Protein AF-A0A417R157-F1 (afdb_monomer)

Sequence (142 aa):
MLQNYIFVPLDIFRKTMENKGISNKLDAWLAFLSMDSPEMIMELSSKYPEFKAMYEHVYNICQNVEKVMSMYSEELKILDQNTVRYMVDQMQEEIDSQRAQLNSQKEQLVSQKNQLEIKDKQLEQQEKELQKLRRMLAEKDK

Structure (mmCIF, N/CA/C/O backbone):
data_AF-A0A417R157-F1
#
_entry.id   AF-A0A417R157-F1
#
loop_
_atom_site.group_PDB
_atom_site.id
_atom_site.type_symbol
_atom_site.label_atom_id
_atom_site.label_alt_id
_atom_site.label_comp_id
_atom_site.label_asym_id
_atom_site.label_entity_id
_atom_site.label_seq_id
_atom_site.pdbx_PDB_ins_code
_atom_site.Cartn_x
_atom_site.Cartn_y
_atom_site.Cartn_z
_atom_site.occupancy
_atom_site.B_iso_or_equ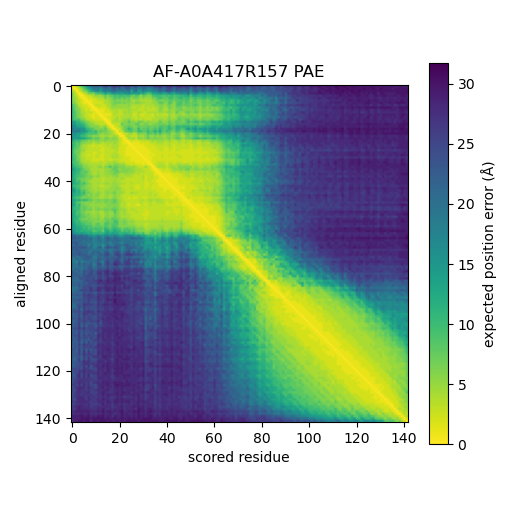iv
_atom_site.auth_seq_id
_atom_site.auth_comp_id
_atom_site.auth_asym_id
_atom_site.auth_atom_id
_atom_site.pdbx_PDB_model_num
ATOM 1 N N . MET A 1 1 ? -4.164 -10.241 -5.469 1.00 49.34 1 MET A N 1
ATOM 2 C CA . MET A 1 1 ? -5.174 -10.827 -4.557 1.00 49.34 1 MET A CA 1
ATOM 3 C C . MET A 1 1 ? -6.205 -9.749 -4.258 1.00 49.34 1 MET A C 1
ATOM 5 O O . MET A 1 1 ? -5.786 -8.677 -3.849 1.00 49.34 1 MET A O 1
ATOM 9 N N . LEU A 1 2 ? -7.505 -9.979 -4.484 1.00 53.38 2 LEU A N 1
ATOM 10 C CA . LEU A 1 2 ? -8.539 -9.062 -3.984 1.00 53.38 2 LEU A CA 1
ATOM 11 C C . LEU A 1 2 ? -8.669 -9.269 -2.469 1.00 53.38 2 LEU A C 1
ATOM 13 O O . LEU A 1 2 ? -9.036 -10.357 -2.030 1.00 53.38 2 LEU A O 1
ATOM 17 N N . GLN A 1 3 ? -8.337 -8.252 -1.674 1.00 61.97 3 GLN A N 1
ATOM 18 C CA . GLN A 1 3 ? -8.664 -8.238 -0.250 1.00 61.97 3 GLN A CA 1
ATOM 19 C C . GLN A 1 3 ? -10.168 -7.962 -0.108 1.00 61.97 3 GLN A C 1
ATOM 21 O O . GLN A 1 3 ? -10.671 -6.951 -0.593 1.00 61.97 3 GLN A O 1
ATOM 26 N N . ASN A 1 4 ? -10.896 -8.887 0.521 1.00 65.94 4 ASN A N 1
ATOM 27 C CA . ASN A 1 4 ? -12.286 -8.667 0.912 1.00 65.94 4 ASN A CA 1
ATOM 28 C C . ASN A 1 4 ? -12.293 -7.753 2.140 1.00 65.94 4 ASN A C 1
ATOM 30 O O . ASN A 1 4 ? -11.854 -8.167 3.212 1.00 65.94 4 ASN A O 1
ATOM 34 N N . TYR A 1 5 ? -12.786 -6.526 1.985 1.00 76.44 5 TYR A N 1
ATOM 35 C CA . TYR A 1 5 ? -12.94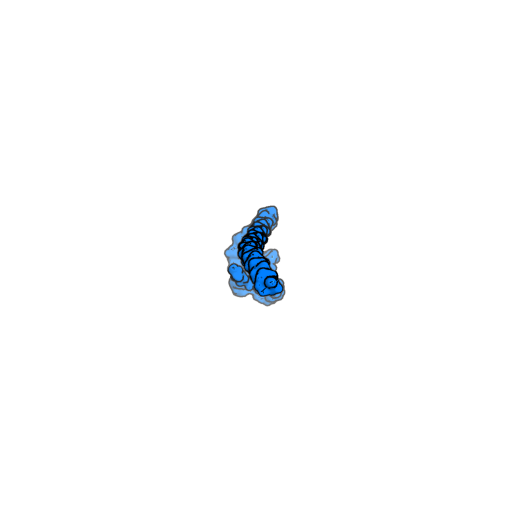1 -5.586 3.093 1.00 76.44 5 TYR A CA 1
ATOM 36 C C . TYR A 1 5 ? -14.386 -5.571 3.585 1.00 76.44 5 TYR A C 1
ATOM 38 O O . TYR A 1 5 ? -15.327 -5.642 2.794 1.00 76.44 5 TYR A O 1
ATOM 46 N N . ILE A 1 6 ? -14.554 -5.449 4.901 1.00 74.81 6 ILE A N 1
ATOM 47 C CA . ILE A 1 6 ? -15.850 -5.249 5.550 1.00 74.81 6 ILE A CA 1
ATOM 48 C C . ILE A 1 6 ? -15.789 -3.904 6.265 1.00 74.81 6 ILE A C 1
ATOM 50 O O . ILE A 1 6 ? -14.922 -3.685 7.109 1.00 74.81 6 ILE A O 1
ATOM 54 N N . PHE A 1 7 ? -16.713 -3.008 5.926 1.00 80.38 7 PHE A N 1
ATOM 55 C CA . PHE A 1 7 ? -16.860 -1.721 6.598 1.00 80.38 7 PHE A CA 1
ATOM 56 C C . PHE A 1 7 ? -17.870 -1.850 7.735 1.0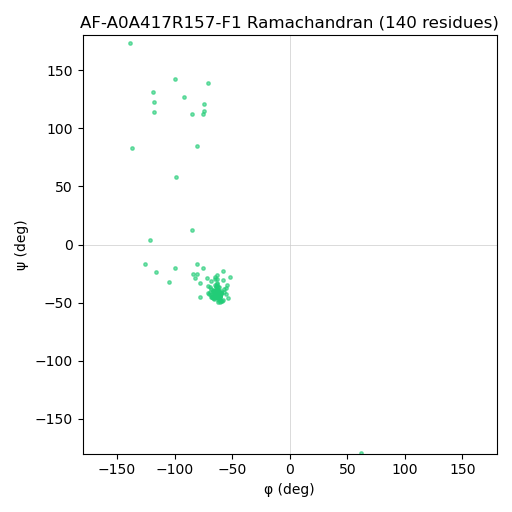0 80.38 7 PHE A C 1
ATOM 58 O O . PHE A 1 7 ? -18.994 -2.304 7.521 1.00 80.38 7 PHE A O 1
ATOM 65 N N . VAL A 1 8 ? -17.474 -1.436 8.939 1.00 82.44 8 VAL A N 1
ATOM 66 C CA . VAL A 1 8 ? -18.331 -1.465 10.129 1.00 82.44 8 VAL A CA 1
ATOM 67 C C . VAL A 1 8 ? -18.539 -0.029 10.630 1.00 82.44 8 VAL A C 1
ATOM 69 O O . VAL A 1 8 ? -17.568 0.596 11.061 1.00 82.44 8 VAL A O 1
ATOM 72 N N . PRO A 1 9 ? -19.771 0.517 10.584 1.00 83.94 9 PRO A N 1
ATOM 73 C CA . PRO A 1 9 ? -20.057 1.887 11.013 1.00 83.94 9 PRO A CA 1
ATOM 74 C C . PRO A 1 9 ? -20.190 1.969 12.541 1.00 83.94 9 PRO A C 1
ATOM 76 O O . PRO A 1 9 ? -21.280 1.869 13.114 1.00 83.94 9 PRO A O 1
ATOM 79 N N . LEU A 1 10 ? -19.051 2.114 13.219 1.00 84.62 10 LEU A N 1
ATOM 80 C CA . LEU A 1 10 ? -18.986 2.174 14.682 1.00 84.62 10 LEU A CA 1
ATOM 81 C C . LEU A 1 10 ? -19.686 3.414 15.263 1.00 84.62 10 LEU A C 1
ATOM 83 O O . LEU A 1 10 ? -20.211 3.364 16.369 1.00 84.62 10 LEU A O 1
ATOM 87 N N . ASP A 1 11 ? -19.754 4.511 14.518 1.00 83.19 11 ASP A N 1
ATOM 88 C CA . ASP A 1 11 ? -20.459 5.739 14.893 1.00 83.19 11 ASP A CA 1
ATOM 89 C C . ASP A 1 11 ? -21.972 5.524 15.078 1.00 83.19 11 ASP A C 1
ATOM 91 O O . ASP A 1 11 ? -22.564 6.013 16.044 1.00 83.19 11 ASP A O 1
ATOM 95 N N . ILE A 1 12 ? -22.593 4.749 14.183 1.00 83.38 12 ILE A N 1
ATOM 96 C CA . ILE A 1 12 ? -24.005 4.363 14.284 1.00 83.38 12 ILE A CA 1
ATOM 97 C C . ILE A 1 12 ? -24.197 3.453 15.495 1.00 83.38 12 ILE A C 1
ATOM 99 O O . ILE A 1 12 ? -25.132 3.646 16.276 1.00 83.38 12 ILE A O 1
ATOM 103 N N . PHE A 1 13 ? -23.287 2.495 15.685 1.00 85.56 13 PHE A N 1
ATOM 104 C CA . PHE A 1 13 ? -23.335 1.581 16.820 1.00 85.56 13 PHE A CA 1
ATOM 105 C C . PHE A 1 13 ? -23.316 2.332 18.159 1.00 85.56 13 PHE A C 1
ATOM 107 O O . PHE A 1 13 ? -24.200 2.092 18.986 1.00 85.56 13 PHE A O 1
ATOM 114 N N . ARG A 1 14 ? -22.406 3.303 18.344 1.00 82.81 14 ARG A N 1
ATOM 115 C CA . ARG A 1 14 ? -22.317 4.116 19.575 1.00 82.81 14 ARG A CA 1
ATOM 116 C C . ARG A 1 14 ? -23.653 4.770 19.939 1.00 82.81 14 ARG A C 1
ATOM 118 O O . ARG A 1 14 ? -24.108 4.631 21.069 1.00 82.81 14 ARG A O 1
ATOM 125 N N . LYS A 1 15 ? -24.340 5.380 18.966 1.00 81.88 15 LYS A N 1
ATOM 126 C CA . LYS A 1 15 ? -25.659 6.014 19.176 1.00 81.88 15 LYS A CA 1
ATOM 127 C C . LYS A 1 15 ? -26.746 5.018 19.589 1.00 81.88 15 LYS A C 1
ATOM 129 O O . LYS A 1 15 ? -27.675 5.359 20.314 1.00 81.88 15 LYS A O 1
ATOM 134 N N . THR A 1 16 ? -26.669 3.779 19.105 1.00 75.69 16 THR A N 1
ATOM 135 C CA . THR A 1 16 ? -27.647 2.736 19.458 1.00 75.69 16 THR A CA 1
ATOM 136 C C . THR A 1 16 ? -27.353 2.058 20.797 1.00 75.69 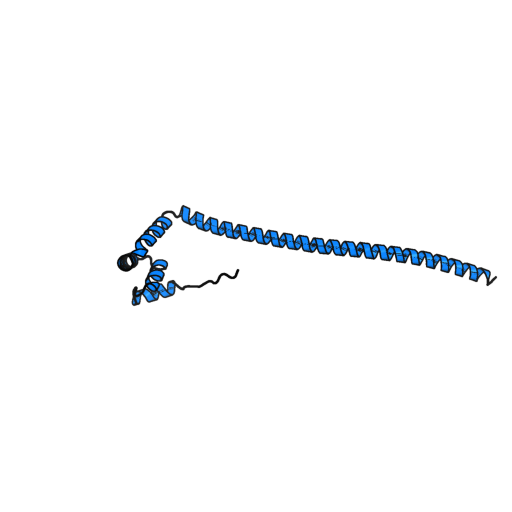16 THR A C 1
ATOM 138 O O . THR A 1 16 ? -28.291 1.630 21.473 1.00 75.69 16 THR A O 1
ATOM 141 N N . MET A 1 17 ? -26.077 1.993 21.198 1.00 77.31 17 MET A N 1
ATOM 142 C CA . MET A 1 17 ? -25.620 1.418 22.468 1.00 77.31 17 MET A CA 1
ATOM 143 C C . MET A 1 17 ? -26.157 2.171 23.680 1.00 77.31 17 MET A C 1
ATOM 145 O O . MET A 1 17 ? -26.572 1.519 24.636 1.00 77.31 17 MET A O 1
ATOM 149 N N . GLU A 1 18 ? -26.226 3.505 23.612 1.00 66.69 18 GLU A N 1
ATOM 150 C CA . GLU A 1 18 ? -26.753 4.359 24.691 1.00 66.69 18 GLU A CA 1
ATOM 151 C C . GLU A 1 18 ? -28.148 3.919 25.171 1.00 66.69 18 GLU A C 1
ATOM 153 O O . GLU A 1 18 ? -28.483 4.087 26.338 1.00 66.69 18 GLU A O 1
ATOM 158 N N . ASN A 1 19 ? -28.943 3.295 24.293 1.00 65.50 19 ASN A N 1
ATOM 159 C CA . ASN A 1 19 ? -30.304 2.857 24.603 1.00 65.50 19 ASN A CA 1
ATOM 160 C C . ASN A 1 19 ? -30.435 1.364 24.949 1.00 65.50 19 ASN A C 1
ATOM 162 O O . ASN A 1 19 ? -31.451 0.964 25.514 1.00 65.50 19 ASN A O 1
ATOM 166 N N . LYS A 1 20 ? -29.474 0.516 24.557 1.00 72.00 20 LYS A N 1
ATOM 167 C CA . LYS A 1 20 ? -29.607 -0.955 24.628 1.00 72.00 20 LYS A CA 1
ATOM 168 C C . LYS A 1 20 ? -28.624 -1.634 25.581 1.00 72.00 20 LYS A C 1
ATOM 170 O O . LYS A 1 20 ? -28.930 -2.728 26.052 1.00 72.00 20 LYS A O 1
ATOM 175 N N . GLY A 1 21 ? -27.488 -1.002 25.881 1.00 74.12 21 GLY A N 1
ATOM 176 C CA . GLY A 1 21 ? -26.418 -1.599 26.684 1.00 74.12 21 GLY A CA 1
ATOM 177 C C . GLY A 1 21 ? -25.809 -2.859 26.052 1.00 74.12 21 GLY A C 1
ATOM 178 O O . GLY A 1 21 ? -26.205 -3.292 24.970 1.00 74.12 21 GLY A O 1
ATOM 179 N N . ILE A 1 22 ? -24.829 -3.465 26.728 1.00 81.12 22 ILE A N 1
ATOM 180 C CA . ILE A 1 22 ? -24.116 -4.648 26.217 1.00 81.12 22 ILE A CA 1
ATOM 181 C C . ILE A 1 22 ? -24.888 -5.921 26.565 1.00 81.12 22 ILE A C 1
ATOM 183 O O . ILE A 1 22 ? -24.952 -6.321 27.735 1.00 81.12 22 ILE A O 1
ATOM 187 N N . SER A 1 23 ? -25.428 -6.575 25.533 1.00 81.44 23 SER A N 1
ATOM 188 C CA . SER A 1 23 ? -26.246 -7.786 25.672 1.00 81.44 23 SER A CA 1
ATOM 189 C C . SER A 1 23 ? -25.513 -9.072 25.282 1.00 81.44 23 SER A C 1
ATOM 191 O O . SER A 1 23 ? -25.752 -10.128 25.864 1.00 81.44 23 SER A O 1
ATOM 193 N N . ASN A 1 24 ? -24.604 -8.993 24.309 1.00 86.75 24 ASN A N 1
ATOM 194 C CA . ASN A 1 24 ? -23.945 -10.150 23.713 1.00 86.75 24 ASN A CA 1
ATOM 195 C C . ASN A 1 24 ? -22.447 -9.885 23.470 1.00 86.75 24 ASN A C 1
ATOM 197 O O . ASN A 1 24 ? -21.951 -8.772 23.645 1.00 86.75 24 ASN A O 1
ATOM 201 N N . LYS A 1 25 ? -21.709 -10.921 23.057 1.00 86.44 25 LYS A N 1
ATOM 202 C CA . LYS A 1 25 ? -20.257 -10.826 22.849 1.00 86.44 25 LYS A CA 1
ATOM 203 C C . LYS A 1 25 ? -19.866 -9.935 21.663 1.00 86.44 25 LYS A C 1
ATOM 205 O O . LYS A 1 25 ? -18.811 -9.312 21.709 1.00 86.44 25 LYS A O 1
ATOM 210 N N . LEU A 1 26 ? -20.689 -9.858 20.615 1.00 87.44 26 LEU A N 1
ATOM 211 C CA . LEU A 1 26 ? -20.444 -8.961 19.481 1.00 87.44 26 LEU A CA 1
ATOM 212 C C . LEU A 1 26 ? -20.584 -7.498 19.916 1.00 87.44 26 LEU A C 1
ATOM 214 O O . LEU A 1 26 ? -19.703 -6.701 19.619 1.00 87.44 26 LEU A O 1
ATOM 218 N N . ASP A 1 27 ? -21.627 -7.173 20.681 1.00 86.88 27 ASP A N 1
ATOM 219 C CA . ASP A 1 27 ? -21.807 -5.851 21.283 1.00 86.88 27 ASP A CA 1
ATOM 220 C C . ASP A 1 27 ? -20.606 -5.492 22.161 1.00 86.88 27 ASP A C 1
ATOM 222 O O . ASP A 1 27 ? -20.136 -4.362 22.116 1.00 86.88 27 ASP A O 1
ATOM 226 N N . ALA A 1 28 ? -20.078 -6.456 22.924 1.00 88.19 28 ALA A N 1
ATOM 227 C CA . ALA A 1 28 ? -18.900 -6.241 23.757 1.00 88.19 28 ALA A CA 1
ATOM 228 C C . ALA A 1 28 ? -17.651 -5.905 22.922 1.00 88.19 28 ALA A C 1
ATOM 230 O O . ALA A 1 28 ? -16.933 -4.965 23.249 1.00 88.19 28 ALA A O 1
ATOM 231 N N . TRP A 1 29 ? -17.421 -6.612 21.809 1.00 89.19 29 TRP A N 1
ATOM 232 C CA . TRP A 1 29 ? -16.333 -6.303 20.871 1.00 89.19 29 TRP A CA 1
ATOM 233 C C . TRP A 1 29 ? -16.505 -4.948 20.188 1.00 89.19 29 TRP A C 1
ATOM 235 O O . TRP A 1 29 ? -15.549 -4.183 20.078 1.00 89.19 29 TRP A O 1
ATOM 245 N N . LEU A 1 30 ? -17.717 -4.637 19.733 1.00 88.56 30 LEU A N 1
ATOM 246 C CA . LEU A 1 30 ? -18.008 -3.353 19.106 1.00 88.56 30 LEU A CA 1
ATOM 247 C C . LEU A 1 30 ? -17.861 -2.209 20.114 1.00 88.56 30 LEU A C 1
ATOM 249 O O . LEU A 1 30 ? -17.294 -1.176 19.770 1.00 88.56 30 LEU A O 1
ATOM 253 N N . ALA A 1 31 ? -18.295 -2.396 21.362 1.00 88.06 31 ALA A N 1
ATOM 254 C CA . ALA A 1 31 ? -18.095 -1.436 22.441 1.00 88.06 31 ALA A CA 1
ATOM 255 C C . ALA A 1 31 ? -16.605 -1.279 22.776 1.00 88.06 31 ALA A C 1
ATOM 257 O O . ALA A 1 31 ? -16.137 -0.150 22.863 1.00 88.06 31 ALA A O 1
ATOM 258 N N . PHE A 1 32 ? -15.839 -2.371 22.844 1.00 88.00 32 PHE A N 1
ATOM 259 C CA . PHE A 1 32 ? -14.385 -2.326 23.029 1.00 88.00 32 PHE A CA 1
ATOM 260 C C . PHE A 1 32 ? -13.673 -1.476 21.964 1.00 88.00 32 PHE A C 1
ATOM 262 O O . PHE A 1 32 ? -12.793 -0.686 22.290 1.00 88.00 32 PHE A O 1
ATOM 269 N N . LEU A 1 33 ? -14.075 -1.603 20.696 1.00 86.44 33 LEU A N 1
ATOM 270 C CA . LEU A 1 33 ? -13.460 -0.881 19.576 1.00 86.44 33 LEU A CA 1
ATOM 271 C C . LEU A 1 33 ? -13.942 0.569 19.416 1.00 86.44 33 LEU A C 1
ATOM 273 O O . LEU A 1 33 ? -13.320 1.329 18.677 1.00 86.44 33 LEU A O 1
ATOM 277 N N . SER A 1 34 ? -15.065 0.946 20.033 1.00 84.50 34 SER A N 1
ATOM 278 C CA . SER A 1 34 ? -15.740 2.223 19.748 1.00 84.50 34 SER A CA 1
ATOM 279 C C . SER A 1 34 ? -15.994 3.114 20.962 1.00 84.50 34 SER A C 1
ATOM 281 O O . SER A 1 34 ? -16.262 4.301 20.776 1.00 84.50 34 SER A O 1
ATOM 283 N N . MET A 1 35 ? -15.920 2.576 22.181 1.00 82.38 35 MET A N 1
ATOM 284 C CA . MET A 1 35 ? -16.236 3.278 23.425 1.00 82.38 35 MET A CA 1
ATOM 285 C C . MET A 1 35 ? -15.011 3.337 24.337 1.00 82.38 35 MET A C 1
ATOM 287 O O . MET A 1 35 ? -14.362 2.331 24.618 1.00 82.38 35 MET A O 1
ATOM 291 N N . ASP A 1 36 ? -14.744 4.535 24.835 1.00 78.88 36 ASP A N 1
ATOM 292 C CA . ASP A 1 36 ? -13.600 4.898 25.668 1.00 78.88 36 ASP A CA 1
ATOM 293 C C . ASP A 1 36 ? -14.016 5.465 27.035 1.00 78.88 36 ASP A C 1
ATOM 295 O O . ASP A 1 36 ? -13.165 5.865 27.830 1.00 78.88 36 ASP A O 1
ATOM 299 N N . SER A 1 37 ? -15.319 5.488 27.340 1.00 82.88 37 SER A N 1
ATOM 300 C CA . SER A 1 37 ? -15.801 6.004 28.618 1.00 82.88 37 SER A CA 1
ATOM 301 C C . SER A 1 37 ? -15.453 5.058 29.780 1.00 8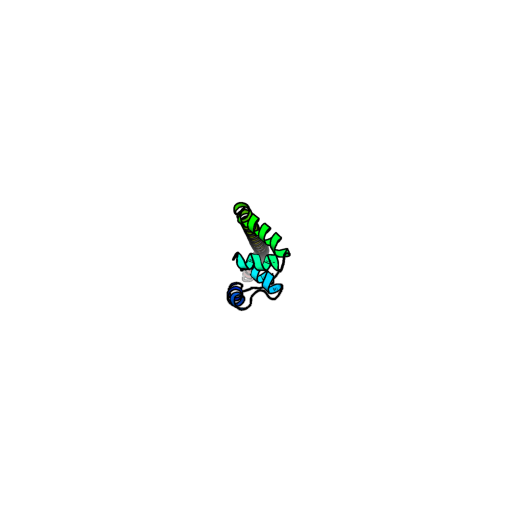2.88 37 SER A C 1
ATOM 303 O O . SER A 1 37 ? -15.596 3.834 29.648 1.00 82.88 37 SER A O 1
ATOM 305 N N . PRO A 1 38 ? -15.027 5.589 30.943 1.00 82.19 38 PRO A N 1
ATOM 306 C CA . PRO A 1 38 ? -14.675 4.776 32.106 1.00 82.19 38 PRO A CA 1
ATOM 307 C C . PRO A 1 38 ? -15.797 3.832 32.547 1.00 82.19 38 PRO A C 1
ATOM 309 O O . PRO A 1 38 ? -15.532 2.693 32.927 1.00 82.19 38 PRO A O 1
ATOM 312 N N . GLU A 1 39 ? -17.050 4.280 32.465 1.00 83.25 39 GLU A N 1
ATOM 313 C CA . GLU A 1 39 ? -18.231 3.507 32.852 1.00 83.25 39 GLU A CA 1
ATOM 314 C C . GLU A 1 39 ? -18.375 2.253 31.987 1.00 83.25 39 GLU A C 1
ATOM 316 O O . GLU A 1 39 ? -18.561 1.154 32.511 1.00 83.25 39 GLU A O 1
ATOM 321 N N . MET A 1 40 ? -18.204 2.402 30.669 1.00 83.88 40 MET A N 1
ATOM 322 C CA . MET A 1 40 ? -18.284 1.289 29.723 1.00 83.88 40 MET A CA 1
ATOM 323 C C . MET A 1 40 ? -17.111 0.332 29.885 1.00 83.88 40 MET A C 1
ATOM 325 O O . MET A 1 40 ? -17.310 -0.880 29.858 1.00 83.88 40 MET A O 1
ATOM 329 N N . ILE A 1 41 ? -15.899 0.850 30.100 1.00 84.88 41 ILE A N 1
ATOM 330 C CA . ILE A 1 41 ? -14.708 0.025 30.338 1.00 84.88 41 ILE A CA 1
ATOM 331 C C . ILE A 1 41 ? -14.882 -0.806 31.613 1.00 84.88 41 ILE A C 1
ATOM 333 O O . ILE A 1 41 ? -14.542 -1.991 31.624 1.00 84.88 41 ILE A O 1
ATOM 337 N N . MET A 1 42 ? -15.434 -0.216 32.677 1.00 84.44 42 MET A N 1
ATOM 338 C CA . MET A 1 42 ? -15.738 -0.934 33.916 1.00 84.44 42 MET A CA 1
ATOM 339 C C . MET A 1 42 ? -16.818 -1.999 33.705 1.00 84.44 42 MET A C 1
ATOM 341 O O . MET A 1 42 ? -16.637 -3.135 34.146 1.00 84.44 42 MET A O 1
ATOM 345 N N . GLU A 1 43 ? -17.906 -1.673 33.002 1.00 86.12 43 GLU A N 1
ATOM 346 C CA . GLU A 1 43 ? -18.974 -2.630 32.692 1.00 86.12 43 GLU A CA 1
ATOM 347 C C . GLU A 1 43 ? -18.454 -3.807 31.849 1.00 86.12 43 GLU A C 1
ATOM 349 O O . GLU A 1 43 ? -18.706 -4.971 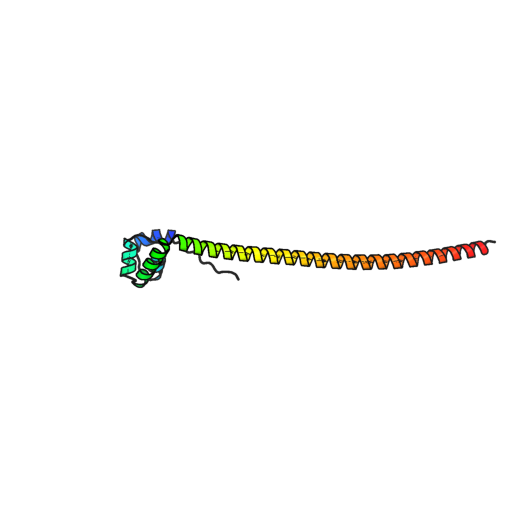32.179 1.00 86.12 43 GLU A O 1
ATOM 354 N N . LEU A 1 44 ? -17.668 -3.519 30.806 1.00 87.38 44 LEU A N 1
ATOM 355 C CA . LEU A 1 44 ? -17.002 -4.512 29.960 1.00 87.38 44 LEU A CA 1
ATOM 356 C C . LEU A 1 44 ? -16.049 -5.383 30.762 1.00 87.38 44 LEU A C 1
ATOM 358 O O . LEU A 1 44 ? -16.136 -6.602 30.685 1.00 87.38 44 LEU A O 1
ATOM 362 N N . SER A 1 45 ? -15.179 -4.772 31.563 1.00 84.44 45 SER A N 1
ATOM 363 C CA . SER A 1 45 ? -14.196 -5.503 32.366 1.00 84.44 45 SER A CA 1
ATOM 364 C C . SER A 1 45 ? -14.856 -6.382 33.428 1.00 84.44 45 SER A C 1
ATOM 366 O O . SER A 1 45 ? -14.301 -7.415 33.798 1.00 84.44 45 SER A O 1
ATOM 368 N N . SER A 1 46 ? -16.036 -5.991 33.923 1.00 85.38 46 SER A N 1
ATOM 369 C CA . SER A 1 46 ? -16.800 -6.776 34.892 1.00 85.38 46 SER A CA 1
ATOM 370 C C . SER A 1 46 ? -17.539 -7.947 34.244 1.00 85.38 46 SER A C 1
ATOM 372 O O . SER A 1 46 ? -17.498 -9.051 34.786 1.00 85.38 46 SER A O 1
ATOM 374 N N . LYS A 1 47 ? -18.205 -7.731 33.102 1.00 87.81 47 LYS A N 1
ATOM 375 C CA . LYS A 1 47 ? -18.967 -8.777 32.395 1.00 87.81 47 LYS A CA 1
ATOM 376 C C . LYS A 1 47 ? -18.076 -9.730 31.593 1.00 87.81 47 LYS A C 1
ATOM 378 O O . LYS A 1 47 ? -18.401 -10.907 31.471 1.00 87.81 47 LYS A O 1
ATOM 383 N N . TYR A 1 48 ? -16.971 -9.221 31.056 1.00 88.06 48 TYR A N 1
ATOM 384 C CA . TYR A 1 48 ? -16.069 -9.912 30.139 1.00 88.06 48 TYR A CA 1
ATOM 385 C C . TYR A 1 48 ? -14.604 -9.626 30.523 1.00 88.06 48 TYR A C 1
ATOM 387 O O . TYR A 1 48 ? -13.955 -8.742 29.949 1.00 88.06 48 TYR A O 1
ATOM 395 N N . PRO A 1 49 ? -14.054 -10.365 31.505 1.00 86.69 49 PRO A N 1
ATOM 396 C CA . PRO A 1 49 ? -12.710 -10.131 32.030 1.00 86.69 49 PRO A CA 1
ATOM 397 C C . PRO A 1 49 ? -11.601 -10.215 30.974 1.00 86.69 49 PRO A C 1
ATOM 399 O O . PRO A 1 49 ? -10.538 -9.624 31.167 1.00 86.69 49 PRO A O 1
ATOM 402 N N . GLU A 1 50 ? -11.833 -10.908 29.850 1.00 86.12 50 GLU A N 1
ATOM 403 C CA . GLU A 1 50 ? -10.871 -11.001 28.748 1.00 86.12 50 GLU A CA 1
ATOM 404 C C . GLU A 1 50 ? -10.467 -9.635 28.170 1.00 86.12 50 GLU A C 1
ATOM 406 O O . GLU A 1 50 ? -9.324 -9.463 27.745 1.00 86.12 50 GLU A O 1
ATOM 411 N N . PHE A 1 51 ? -11.362 -8.642 28.203 1.00 87.12 51 PHE A N 1
ATOM 412 C CA . PHE A 1 51 ? -11.071 -7.311 27.672 1.00 87.12 51 PHE A CA 1
ATOM 413 C C . PHE A 1 51 ? -10.165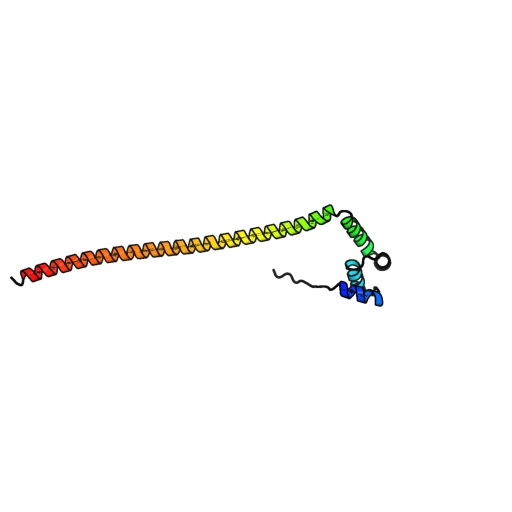 -6.497 28.587 1.00 87.12 51 PHE A C 1
ATOM 415 O O . PHE A 1 51 ? -9.512 -5.576 28.110 1.00 87.12 51 PHE A O 1
ATOM 422 N N . LYS A 1 52 ? -10.057 -6.838 29.878 1.00 85.56 52 LYS A N 1
ATOM 423 C CA . LYS A 1 52 ? -9.219 -6.089 30.823 1.00 85.56 52 LYS A CA 1
ATOM 424 C C . LYS A 1 52 ? -7.750 -6.085 30.393 1.00 85.56 52 LYS A C 1
ATOM 426 O O . LYS A 1 52 ? -7.135 -5.026 30.321 1.00 85.56 52 LYS A O 1
ATOM 431 N N . ALA A 1 53 ? -7.215 -7.258 30.053 1.00 86.19 53 ALA A N 1
ATOM 432 C CA . ALA A 1 53 ? -5.842 -7.389 29.567 1.00 86.19 53 ALA A CA 1
ATOM 433 C C . ALA A 1 53 ? -5.644 -6.677 28.216 1.00 86.19 53 ALA A C 1
ATOM 435 O O . ALA A 1 53 ? -4.597 -6.084 27.967 1.00 86.19 53 ALA A O 1
ATOM 436 N N . MET A 1 54 ? -6.664 -6.689 27.350 1.00 87.38 54 MET A N 1
ATOM 437 C CA . MET A 1 54 ? -6.613 -5.985 26.065 1.00 87.38 54 MET A CA 1
ATOM 438 C C . MET A 1 54 ? -6.607 -4.466 26.251 1.00 87.38 54 MET A C 1
ATOM 440 O O . MET A 1 54 ? -5.804 -3.790 25.617 1.00 87.38 54 MET A O 1
ATOM 444 N N . TYR A 1 55 ? -7.441 -3.930 27.145 1.00 85.00 55 TYR A N 1
ATOM 445 C CA . TYR A 1 55 ? -7.443 -2.509 27.487 1.00 85.00 55 TYR A CA 1
ATOM 446 C C . TYR A 1 55 ? -6.110 -2.068 28.084 1.00 85.00 55 TYR A C 1
ATOM 448 O O . TYR A 1 55 ? -5.603 -1.019 27.706 1.00 85.00 55 TYR A O 1
ATOM 456 N N . GLU A 1 56 ? -5.508 -2.874 28.958 1.00 83.12 56 GLU A N 1
ATOM 457 C CA . GLU A 1 56 ? -4.181 -2.598 29.511 1.00 83.12 56 GLU A CA 1
ATOM 458 C C . GLU A 1 56 ? -3.105 -2.559 28.416 1.00 83.12 56 GLU A C 1
ATOM 460 O O . GLU A 1 56 ? -2.292 -1.637 28.369 1.00 83.12 56 GLU A O 1
ATOM 465 N N . HIS A 1 57 ? -3.135 -3.506 27.474 1.00 82.12 57 HIS A N 1
ATOM 466 C CA . HIS A 1 57 ? -2.232 -3.496 26.324 1.00 82.12 57 HIS A CA 1
ATOM 467 C C . HIS A 1 57 ? -2.434 -2.270 25.433 1.00 82.12 57 HIS A C 1
ATOM 469 O O . HIS A 1 57 ? -1.459 -1.594 25.112 1.00 82.12 57 HIS A O 1
ATOM 475 N N . VAL A 1 58 ? -3.676 -1.958 25.053 1.00 81.69 58 VAL A N 1
ATOM 476 C CA . VAL A 1 58 ? -3.990 -0.775 24.239 1.00 81.69 58 VAL A CA 1
ATOM 477 C C . VAL A 1 58 ? -3.559 0.495 24.965 1.00 81.69 58 VAL A C 1
ATOM 479 O O . VAL A 1 58 ? -2.943 1.360 24.357 1.00 81.69 58 VAL A O 1
ATOM 482 N N . TYR A 1 59 ? -3.790 0.588 26.273 1.00 77.44 59 TYR A N 1
ATOM 483 C CA . TYR A 1 59 ? -3.380 1.733 27.076 1.00 77.44 59 TYR A CA 1
ATOM 484 C C . TYR A 1 59 ? -1.855 1.899 27.113 1.00 77.44 59 TYR A C 1
ATOM 486 O O . TYR A 1 59 ? -1.353 2.997 26.882 1.00 77.44 59 TYR A O 1
ATOM 494 N N . ASN A 1 60 ? -1.104 0.811 27.298 1.00 76.44 60 ASN A N 1
ATOM 495 C CA . ASN A 1 60 ? 0.361 0.824 27.236 1.00 76.44 60 ASN A CA 1
ATOM 496 C C . ASN A 1 60 ? 0.884 1.228 25.848 1.00 76.44 60 ASN A C 1
ATOM 498 O O . ASN A 1 60 ? 1.884 1.937 25.736 1.00 76.44 60 ASN A O 1
ATOM 502 N N . ILE A 1 61 ? 0.198 0.800 24.787 1.00 74.00 61 ILE A N 1
ATOM 503 C CA . ILE A 1 61 ? 0.492 1.198 23.408 1.00 74.00 61 ILE A CA 1
ATOM 504 C C . ILE A 1 61 ? 0.219 2.699 23.219 1.00 74.00 61 ILE A C 1
ATOM 506 O O . ILE A 1 61 ? 1.082 3.411 22.714 1.00 74.00 61 ILE A O 1
ATOM 510 N N . CYS A 1 62 ? -0.925 3.203 23.689 1.00 69.25 62 CYS A N 1
ATOM 511 C CA . CYS A 1 62 ? -1.282 4.622 23.634 1.00 69.25 62 CYS A CA 1
ATOM 512 C C . CYS A 1 62 ? -0.332 5.511 24.452 1.00 69.25 62 CYS A C 1
ATOM 514 O O . CYS A 1 62 ? -0.113 6.659 24.082 1.00 69.25 62 CYS A O 1
ATOM 516 N N . GLN A 1 63 ? 0.261 5.002 25.535 1.00 66.62 63 GLN A N 1
ATOM 517 C CA . GLN A 1 63 ? 1.319 5.713 26.261 1.00 66.62 63 GLN A CA 1
ATOM 518 C C . GLN A 1 63 ? 2.644 5.744 25.493 1.00 66.62 63 GLN A C 1
ATOM 520 O O . GLN A 1 63 ? 3.416 6.691 25.629 1.00 66.62 63 GLN A O 1
ATOM 525 N N . ASN A 1 64 ? 2.908 4.734 24.664 1.00 67.81 64 ASN A N 1
ATOM 526 C CA . ASN A 1 64 ? 4.112 4.632 23.849 1.00 67.81 64 ASN A CA 1
ATOM 527 C C . ASN A 1 64 ? 3.845 5.085 22.402 1.00 67.81 64 ASN A C 1
ATOM 529 O O . ASN A 1 64 ? 4.028 4.333 21.440 1.00 67.81 64 ASN A O 1
ATOM 533 N N . VAL A 1 65 ? 3.397 6.338 22.263 1.00 61.44 65 VAL A N 1
ATOM 534 C CA . VAL A 1 65 ? 3.023 6.965 20.981 1.00 61.44 65 VAL A CA 1
ATOM 535 C C . VAL A 1 65 ? 4.159 6.885 19.953 1.00 61.44 65 VAL A C 1
ATOM 537 O O . VAL A 1 65 ? 3.906 6.683 18.769 1.00 61.44 65 VAL A O 1
ATOM 540 N N . GLU A 1 66 ? 5.414 6.974 20.396 1.00 56.19 66 GLU A N 1
ATOM 541 C CA . GLU A 1 66 ? 6.601 6.861 19.539 1.00 56.19 66 GLU A CA 1
ATOM 542 C C . GLU A 1 66 ? 6.691 5.486 18.857 1.00 56.19 66 GLU A C 1
ATOM 544 O O . GLU A 1 66 ? 6.918 5.389 17.649 1.00 56.19 66 GLU A O 1
ATOM 549 N N . LYS A 1 67 ? 6.408 4.409 19.598 1.00 61.50 67 LYS A N 1
ATOM 550 C CA . LYS A 1 67 ? 6.389 3.048 19.054 1.00 61.50 67 LYS A CA 1
ATOM 551 C C . LYS A 1 67 ? 5.194 2.818 18.122 1.00 61.50 67 LYS A C 1
ATOM 553 O O . LYS A 1 67 ? 5.352 2.159 17.097 1.00 61.50 67 LYS A O 1
ATOM 558 N N . VAL A 1 68 ? 4.034 3.411 18.407 1.00 59.41 68 VAL A N 1
ATOM 559 C CA . VAL A 1 68 ? 2.860 3.372 17.508 1.00 59.41 68 VAL A CA 1
ATOM 560 C C . VAL A 1 68 ? 3.136 4.095 16.194 1.00 59.41 68 VAL A C 1
ATOM 562 O O . VAL A 1 68 ? 2.859 3.552 15.125 1.00 59.41 68 VAL A O 1
ATOM 565 N N . MET A 1 69 ? 3.732 5.289 16.257 1.00 58.53 69 MET A N 1
ATOM 566 C CA . MET A 1 69 ? 4.147 6.018 15.059 1.00 58.53 69 MET A CA 1
ATOM 567 C C . MET A 1 69 ? 5.190 5.235 14.256 1.00 58.53 69 MET A C 1
ATOM 569 O O . MET A 1 69 ? 5.126 5.240 13.029 1.00 58.53 69 MET A O 1
ATOM 573 N N . SER A 1 70 ? 6.112 4.521 14.916 1.00 55.22 70 SER A N 1
ATOM 574 C CA . SER A 1 70 ? 7.081 3.673 14.210 1.00 55.22 70 SER A CA 1
ATOM 575 C C . SER A 1 70 ? 6.424 2.518 13.444 1.00 55.22 70 SER A C 1
ATOM 577 O O . SER A 1 70 ? 6.817 2.268 12.309 1.00 55.22 70 SER A O 1
ATOM 579 N N . MET A 1 71 ? 5.381 1.882 13.997 1.00 60.56 71 MET A N 1
ATOM 580 C CA . MET A 1 71 ? 4.648 0.794 13.328 1.00 60.56 71 MET A CA 1
ATOM 581 C C . MET A 1 71 ? 3.860 1.298 12.112 1.00 60.56 71 MET A C 1
ATOM 583 O O . MET A 1 71 ? 3.966 0.721 11.033 1.00 60.56 71 MET A O 1
ATOM 587 N N . TYR A 1 72 ? 3.142 2.420 12.251 1.00 58.38 72 TYR A N 1
ATOM 588 C CA . TYR A 1 72 ? 2.462 3.065 11.118 1.00 58.38 72 TYR A CA 1
ATOM 589 C C . TYR A 1 72 ? 3.455 3.475 10.019 1.00 58.38 72 TYR A C 1
ATOM 591 O O . TYR A 1 72 ? 3.201 3.268 8.836 1.00 58.38 72 TYR A O 1
ATOM 599 N N . SER A 1 73 ? 4.613 4.022 10.401 1.00 59.59 73 SER A N 1
ATOM 600 C CA . SER A 1 73 ? 5.682 4.396 9.467 1.00 59.59 73 SER A CA 1
ATOM 601 C C . SER A 1 73 ? 6.256 3.185 8.722 1.00 59.59 73 SER A C 1
ATOM 603 O O . SER A 1 73 ? 6.574 3.276 7.538 1.00 59.59 73 SER A O 1
ATOM 605 N N . GLU A 1 74 ? 6.351 2.030 9.381 1.00 61.12 74 GLU A N 1
ATOM 606 C CA . GLU A 1 74 ? 6.837 0.791 8.776 1.00 61.12 74 GLU A CA 1
ATOM 607 C C . GLU A 1 74 ? 5.840 0.210 7.759 1.00 61.12 74 GLU A C 1
ATOM 609 O O . GLU A 1 74 ? 6.246 -0.157 6.657 1.00 61.12 74 GLU A O 1
ATOM 614 N N . GLU A 1 75 ? 4.536 0.228 8.054 1.00 60.44 75 GLU A N 1
ATOM 615 C CA . GLU A 1 75 ? 3.487 -0.131 7.084 1.00 60.44 75 GLU A CA 1
ATOM 616 C C . GLU A 1 75 ? 3.477 0.815 5.872 1.00 60.44 75 GLU A C 1
ATOM 618 O O . GLU A 1 75 ? 3.432 0.357 4.727 1.00 60.44 75 GLU A O 1
ATOM 623 N N . LEU A 1 76 ? 3.607 2.129 6.104 1.00 60.03 76 LEU A N 1
ATOM 624 C CA . LEU A 1 76 ? 3.766 3.131 5.044 1.00 60.03 76 LEU A CA 1
ATOM 625 C C . LEU A 1 76 ? 5.016 2.871 4.193 1.00 60.03 76 LEU A C 1
ATOM 627 O O . LEU A 1 76 ? 4.960 2.957 2.967 1.00 60.03 76 LEU A O 1
ATOM 631 N N . LYS A 1 77 ? 6.134 2.503 4.823 1.00 58.25 77 LYS A N 1
ATOM 632 C CA . LYS A 1 77 ? 7.390 2.178 4.139 1.00 58.25 77 LYS A CA 1
ATOM 633 C C . LYS A 1 77 ? 7.274 0.907 3.297 1.00 58.25 77 LYS A C 1
ATOM 635 O O . LYS A 1 77 ? 7.817 0.862 2.198 1.00 58.25 77 LYS A O 1
ATOM 640 N N . ILE A 1 78 ? 6.571 -0.116 3.779 1.00 59.00 78 ILE A N 1
ATOM 641 C CA . ILE A 1 78 ? 6.309 -1.346 3.016 1.00 59.00 78 ILE A CA 1
ATOM 642 C C . ILE A 1 78 ? 5.405 -1.046 1.810 1.00 59.00 78 ILE A C 1
ATOM 644 O O . ILE A 1 78 ? 5.645 -1.558 0.713 1.00 59.00 78 ILE A O 1
ATOM 648 N N . LEU A 1 79 ? 4.393 -0.191 1.983 1.00 65.00 79 LEU A N 1
ATOM 649 C CA . LEU A 1 79 ? 3.514 0.247 0.898 1.00 65.00 79 LEU A CA 1
ATOM 650 C C . LEU A 1 79 ? 4.285 1.031 -0.177 1.00 65.00 79 LEU A C 1
ATOM 652 O O . LEU A 1 79 ? 4.104 0.782 -1.372 1.00 65.00 79 LEU A O 1
ATOM 656 N N . ASP A 1 80 ? 5.204 1.901 0.237 1.00 55.72 80 ASP A N 1
ATOM 657 C CA . ASP A 1 80 ? 6.090 2.645 -0.662 1.00 55.72 80 ASP A CA 1
ATOM 658 C C . ASP A 1 80 ? 7.070 1.714 -1.402 1.00 55.72 80 ASP A C 1
ATOM 660 O O . ASP A 1 80 ? 7.185 1.761 -2.626 1.00 55.72 80 ASP A O 1
ATOM 664 N N . GLN A 1 81 ? 7.692 0.760 -0.701 1.00 62.88 81 GLN A N 1
ATOM 665 C CA . GLN A 1 81 ? 8.597 -0.226 -1.307 1.00 62.88 81 GLN A CA 1
ATOM 666 C C . GLN A 1 81 ? 7.917 -1.099 -2.368 1.00 62.88 81 GLN A C 1
ATOM 668 O O . GLN A 1 81 ? 8.505 -1.355 -3.423 1.00 62.88 81 GLN A O 1
ATOM 673 N N . ASN A 1 82 ? 6.684 -1.544 -2.117 1.00 63.09 82 ASN A N 1
ATOM 674 C CA . ASN A 1 82 ? 5.916 -2.322 -3.090 1.00 63.09 82 ASN A CA 1
ATOM 675 C C . ASN A 1 82 ? 5.498 -1.472 -4.297 1.00 63.09 82 ASN A C 1
ATOM 677 O O . ASN A 1 82 ? 5.527 -1.960 -5.427 1.00 63.09 82 ASN A O 1
ATOM 681 N N . THR A 1 83 ? 5.174 -0.196 -4.076 1.00 65.12 83 THR A N 1
ATOM 682 C CA . THR A 1 83 ? 4.838 0.752 -5.148 1.00 65.12 83 THR A CA 1
ATOM 683 C C . THR A 1 83 ? 6.046 1.013 -6.047 1.00 65.12 83 THR A C 1
ATOM 685 O O . THR A 1 83 ? 5.941 0.911 -7.268 1.00 65.12 83 THR A O 1
ATOM 688 N N . VAL A 1 84 ? 7.218 1.261 -5.456 1.00 64.38 84 VAL A N 1
ATOM 689 C CA . VAL A 1 84 ? 8.469 1.460 -6.200 1.00 64.38 84 VAL A CA 1
ATOM 690 C C . VAL A 1 84 ? 8.855 0.200 -6.973 1.00 64.38 84 VAL A C 1
ATOM 692 O O . VAL A 1 84 ? 9.223 0.299 -8.141 1.00 64.38 84 VAL A O 1
ATOM 695 N N . ARG A 1 85 ? 8.736 -0.991 -6.366 1.00 63.78 85 ARG A N 1
ATOM 696 C CA . ARG A 1 85 ? 9.003 -2.262 -7.058 1.00 63.78 85 ARG A CA 1
ATOM 697 C C . ARG A 1 85 ? 8.096 -2.430 -8.277 1.00 63.78 85 ARG A C 1
ATOM 699 O O . ARG A 1 85 ? 8.603 -2.681 -9.362 1.00 63.78 85 ARG A O 1
ATOM 706 N N . TYR A 1 86 ? 6.793 -2.211 -8.108 1.00 68.94 86 TYR A N 1
ATOM 707 C CA . TYR A 1 86 ? 5.820 -2.293 -9.197 1.00 68.94 86 TYR A CA 1
ATOM 708 C C . TYR A 1 86 ? 6.129 -1.304 -10.331 1.00 68.94 86 TYR A C 1
ATOM 710 O O . TYR A 1 86 ? 6.083 -1.671 -11.502 1.00 68.94 86 TYR A O 1
ATOM 718 N N . MET A 1 87 ? 6.496 -0.061 -10.001 1.00 71.56 87 MET A N 1
ATOM 719 C CA . MET A 1 87 ? 6.874 0.942 -11.003 1.00 71.56 87 MET A CA 1
ATOM 720 C C . MET A 1 87 ? 8.147 0.556 -11.767 1.00 71.56 87 MET A C 1
ATOM 722 O O . MET A 1 87 ? 8.213 0.760 -12.977 1.00 71.56 87 MET A O 1
ATOM 726 N N . VAL A 1 88 ? 9.149 -0.012 -11.087 1.00 75.62 88 VAL A N 1
ATOM 727 C CA . VAL A 1 88 ? 10.378 -0.504 -11.732 1.00 75.62 88 VAL A CA 1
ATOM 728 C C . VAL A 1 88 ? 10.076 -1.668 -12.671 1.00 75.62 88 VAL A C 1
ATOM 730 O O . VAL A 1 88 ? 10.570 -1.669 -13.796 1.00 75.62 88 VAL A O 1
ATOM 733 N N . ASP A 1 89 ? 9.241 -2.615 -12.247 1.00 78.62 89 ASP A N 1
ATOM 734 C CA . ASP A 1 89 ? 8.878 -3.772 -13.067 1.00 78.62 89 ASP A CA 1
ATOM 735 C C . ASP A 1 89 ? 8.107 -3.340 -14.330 1.00 78.62 89 ASP A C 1
ATOM 737 O O . ASP A 1 89 ? 8.429 -3.790 -15.428 1.00 78.62 89 ASP A O 1
ATOM 741 N N . GLN A 1 90 ? 7.166 -2.394 -14.207 1.00 75.94 90 GLN A N 1
ATOM 742 C CA . GLN A 1 90 ? 6.444 -1.818 -15.352 1.00 75.94 90 GLN A CA 1
ATOM 743 C C . GLN A 1 90 ? 7.376 -1.071 -16.319 1.00 75.94 90 GLN A C 1
ATOM 745 O O . GLN A 1 90 ? 7.303 -1.275 -17.529 1.00 75.94 90 GLN A O 1
ATOM 750 N N . MET A 1 91 ? 8.295 -0.244 -15.805 1.00 79.75 91 MET A N 1
ATOM 751 C CA . MET A 1 91 ? 9.274 0.451 -16.652 1.00 79.75 91 MET A CA 1
ATOM 752 C C . MET A 1 91 ? 10.219 -0.525 -17.366 1.00 79.75 91 MET A C 1
ATOM 754 O O . MET A 1 91 ? 10.587 -0.296 -18.518 1.00 79.75 91 MET A O 1
ATOM 758 N N . GLN A 1 92 ? 10.609 -1.622 -16.711 1.00 80.44 92 GLN A N 1
ATOM 759 C CA . GLN A 1 92 ? 11.447 -2.652 -17.323 1.00 80.44 92 GLN A CA 1
ATOM 760 C C . GLN A 1 92 ? 10.703 -3.378 -18.454 1.00 80.44 92 GLN A C 1
ATOM 762 O O . GLN A 1 92 ? 11.271 -3.588 -19.526 1.00 80.44 92 GLN A O 1
ATOM 767 N N . GLU A 1 93 ? 9.421 -3.683 -18.252 1.00 85.81 93 GLU A N 1
ATOM 768 C CA . GLU A 1 93 ? 8.558 -4.305 -19.260 1.00 85.81 93 GLU A CA 1
ATOM 769 C C . GLU A 1 93 ? 8.354 -3.391 -20.487 1.00 85.81 93 GLU A C 1
ATOM 771 O O . GLU A 1 93 ? 8.444 -3.848 -21.631 1.00 85.81 93 GLU A O 1
ATOM 776 N N . GLU A 1 94 ? 8.184 -2.079 -20.278 1.00 82.44 94 GLU A N 1
ATOM 777 C CA . GLU A 1 94 ? 8.143 -1.094 -21.367 1.00 82.44 94 GLU A CA 1
ATOM 778 C C . GLU A 1 94 ? 9.463 -1.027 -22.150 1.00 82.44 94 GLU A C 1
ATOM 780 O O . GLU A 1 94 ? 9.448 -1.027 -23.385 1.00 82.44 94 GLU A O 1
ATOM 785 N N . ILE A 1 95 ? 10.608 -1.007 -21.457 1.00 88.38 95 ILE A N 1
ATOM 786 C CA . ILE A 1 95 ? 11.936 -1.000 -22.093 1.00 88.38 95 ILE A CA 1
ATOM 787 C C . ILE A 1 95 ? 12.134 -2.256 -22.945 1.00 88.38 95 ILE A C 1
ATOM 789 O O . ILE A 1 95 ? 12.627 -2.168 -24.074 1.00 88.38 95 ILE A O 1
ATOM 793 N N . ASP A 1 96 ? 11.753 -3.422 -22.429 1.00 90.44 96 ASP A N 1
ATOM 794 C CA . ASP A 1 96 ? 11.922 -4.687 -23.138 1.00 90.44 96 ASP A CA 1
ATOM 795 C C . ASP A 1 96 ? 10.998 -4.773 -24.362 1.00 90.44 96 ASP A C 1
ATOM 797 O O . ASP A 1 96 ? 11.437 -5.187 -25.441 1.00 90.44 96 ASP A O 1
ATOM 801 N N . SER A 1 97 ? 9.765 -4.268 -24.253 1.00 90.06 97 SER A N 1
ATOM 802 C CA . SER A 1 97 ? 8.840 -4.124 -25.383 1.00 90.06 97 SER A CA 1
ATOM 803 C C . SER A 1 97 ? 9.394 -3.195 -26.472 1.00 90.06 97 SER A C 1
ATOM 805 O O . SER A 1 97 ? 9.431 -3.558 -27.654 1.00 90.06 97 SER A O 1
ATOM 807 N N . GLN A 1 98 ? 9.914 -2.024 -26.092 1.00 86.38 98 GLN A N 1
ATOM 808 C CA . GLN A 1 98 ? 10.530 -1.085 -27.036 1.00 86.38 98 GLN A CA 1
ATOM 809 C C . GLN A 1 98 ? 11.773 -1.679 -27.709 1.00 86.38 98 GLN A C 1
ATOM 811 O O . GLN A 1 98 ? 11.963 -1.518 -28.918 1.00 86.38 98 GLN A O 1
ATOM 816 N N . ARG A 1 99 ? 12.610 -2.413 -26.965 1.00 89.50 99 ARG A N 1
ATOM 817 C CA . ARG A 1 99 ?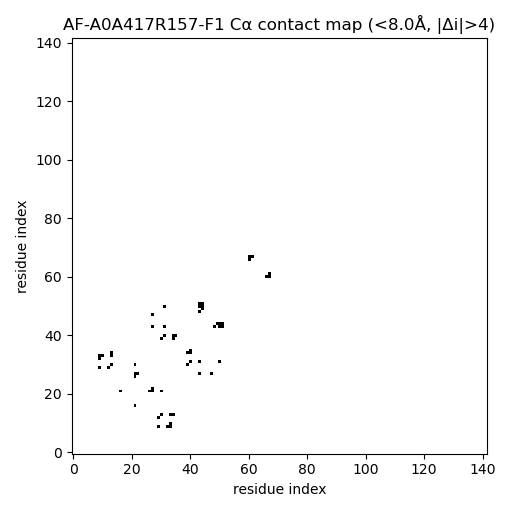 13.766 -3.130 -27.529 1.00 89.50 99 ARG A CA 1
ATOM 818 C C . ARG A 1 99 ? 13.343 -4.190 -28.539 1.00 89.50 99 ARG A C 1
ATOM 820 O O . ARG A 1 99 ? 13.965 -4.290 -29.597 1.00 89.50 99 ARG A O 1
ATOM 827 N N . ALA A 1 100 ? 12.293 -4.956 -28.246 1.00 90.44 100 ALA A N 1
ATOM 828 C CA . ALA A 1 100 ? 11.763 -5.953 -29.170 1.00 90.44 100 ALA A CA 1
ATOM 829 C C . ALA A 1 100 ? 11.251 -5.304 -30.468 1.00 90.44 100 ALA A C 1
ATOM 831 O O . ALA A 1 100 ? 11.588 -5.764 -31.562 1.00 90.44 100 ALA A O 1
ATOM 832 N N . GLN A 1 101 ? 10.516 -4.191 -30.362 1.00 90.19 101 GLN A N 1
ATOM 833 C CA . GLN A 1 101 ? 10.059 -3.432 -31.530 1.00 90.19 101 GLN A CA 1
ATOM 834 C C . GLN A 1 101 ? 11.226 -2.879 -32.356 1.00 90.19 101 GLN A C 1
ATOM 836 O O . GLN A 1 101 ? 11.231 -3.032 -33.578 1.00 90.19 101 GLN A O 1
ATOM 841 N N . LEU A 1 102 ? 12.239 -2.293 -31.710 1.00 89.31 102 LEU A N 1
ATOM 842 C CA . LEU A 1 102 ? 13.433 -1.784 -32.390 1.00 89.31 102 LEU A CA 1
ATOM 843 C C . LEU A 1 102 ? 14.195 -2.888 -33.125 1.00 89.31 102 LEU A C 1
ATOM 845 O O . LEU A 1 102 ? 14.621 -2.687 -34.263 1.00 89.31 102 LEU A O 1
ATOM 849 N N . ASN A 1 103 ? 14.350 -4.060 -32.506 1.00 90.19 103 ASN A N 1
ATOM 850 C CA . ASN A 1 103 ? 14.998 -5.199 -33.150 1.00 90.19 103 ASN A CA 1
ATOM 851 C C . ASN A 1 103 ? 14.212 -5.663 -34.381 1.00 90.19 103 ASN A C 1
ATOM 853 O O . ASN A 1 103 ? 14.804 -5.825 -35.447 1.00 90.19 103 ASN A O 1
ATOM 857 N N . SER A 1 104 ? 12.886 -5.777 -34.277 1.00 90.88 104 SER A N 1
ATOM 858 C CA . SER A 1 104 ? 12.035 -6.146 -35.412 1.00 90.88 104 SER A CA 1
ATOM 859 C C . SER A 1 104 ? 12.100 -5.119 -36.550 1.00 90.88 104 SER A C 1
ATOM 861 O O . SER A 1 104 ? 12.267 -5.487 -37.713 1.00 90.88 104 SER A O 1
ATOM 863 N N . GLN A 1 105 ? 12.064 -3.820 -36.236 1.00 89.94 105 GLN A N 1
ATOM 864 C CA . GLN A 1 105 ? 12.239 -2.765 -37.239 1.00 89.94 105 GLN A CA 1
ATOM 865 C C . GLN A 1 105 ? 13.616 -2.830 -37.904 1.00 89.94 105 GLN A C 1
ATOM 867 O O . GLN A 1 105 ? 13.728 -2.648 -39.116 1.00 89.94 105 GLN A O 1
ATOM 872 N N . LYS A 1 106 ? 14.671 -3.122 -37.136 1.00 90.62 106 LYS A N 1
ATOM 873 C CA . LYS A 1 106 ? 16.030 -3.269 -37.664 1.00 90.62 106 LYS A CA 1
ATOM 874 C C . LYS A 1 106 ? 16.138 -4.459 -38.618 1.00 90.62 106 LYS A C 1
ATOM 876 O O . LYS A 1 106 ? 16.743 -4.323 -39.679 1.00 90.62 106 LYS A O 1
ATOM 881 N N . GLU A 1 107 ? 15.526 -5.592 -38.286 1.00 91.19 107 GLU A N 1
ATOM 882 C CA . GLU A 1 107 ? 15.455 -6.763 -39.169 1.00 91.19 107 GLU A CA 1
ATOM 883 C C . GLU A 1 107 ? 14.692 -6.457 -40.463 1.00 91.19 107 GLU A C 1
ATOM 885 O O . GLU A 1 107 ? 15.166 -6.782 -41.555 1.00 91.19 107 GLU A O 1
ATOM 890 N N . GLN A 1 108 ? 13.556 -5.760 -40.366 1.00 90.94 108 GLN A N 1
ATOM 891 C CA . GLN A 1 108 ? 12.797 -5.314 -41.537 1.00 90.94 108 GLN A CA 1
ATOM 892 C C . GLN A 1 108 ? 13.619 -4.376 -42.428 1.00 90.94 108 GLN A C 1
ATOM 894 O O . GLN A 1 108 ? 13.629 -4.548 -43.647 1.00 90.94 108 GLN A O 1
ATOM 899 N N . LEU A 1 109 ? 14.356 -3.431 -41.838 1.00 90.00 109 LEU A N 1
ATOM 900 C CA . LEU A 1 109 ? 15.253 -2.524 -42.559 1.00 90.00 109 LEU A CA 1
ATOM 901 C C . LEU A 1 109 ? 16.360 -3.278 -43.300 1.00 90.00 109 LEU A C 1
ATOM 903 O O . LEU A 1 109 ? 16.629 -2.988 -44.465 1.00 90.00 109 LEU A O 1
ATOM 907 N N . VAL A 1 110 ? 16.984 -4.264 -42.650 1.00 92.44 110 VAL A N 1
ATOM 908 C CA . VAL A 1 110 ? 18.002 -5.116 -43.285 1.00 92.44 110 VAL A CA 1
ATOM 909 C C . VAL A 1 110 ? 17.395 -5.900 -44.449 1.00 92.44 110 VAL A C 1
ATOM 911 O O . VAL A 1 110 ? 17.969 -5.923 -45.537 1.00 92.44 110 VAL A O 1
ATOM 914 N N . SER A 1 111 ? 16.207 -6.480 -44.265 1.00 90.56 111 SER A N 1
ATOM 915 C CA . SER A 1 111 ? 15.497 -7.189 -45.334 1.00 90.56 111 SER A CA 1
ATOM 916 C C . SER A 1 111 ? 15.173 -6.272 -46.517 1.00 90.56 111 SER A C 1
ATOM 918 O O . SER A 1 111 ? 15.414 -6.640 -47.667 1.00 90.56 111 SER A O 1
ATOM 920 N N . GLN A 1 112 ? 14.660 -5.065 -46.262 1.00 90.12 112 GLN A N 1
ATOM 921 C CA . GLN A 1 112 ? 14.369 -4.086 -47.313 1.00 90.12 112 GLN A CA 1
ATOM 922 C C . GLN A 1 112 ? 15.635 -3.654 -48.054 1.00 90.12 112 GLN A C 1
ATOM 924 O O . GLN A 1 112 ? 15.626 -3.579 -49.282 1.00 90.12 112 GLN A O 1
ATOM 929 N N . LYS A 1 113 ? 16.739 -3.429 -47.334 1.00 91.25 113 LYS A N 1
ATOM 930 C CA . LYS A 1 113 ? 18.028 -3.083 -47.939 1.00 91.25 113 LYS A CA 1
ATOM 931 C C . LYS A 1 113 ? 18.531 -4.190 -48.868 1.00 91.25 113 LYS A C 1
ATOM 933 O O . LYS A 1 113 ? 18.923 -3.897 -49.992 1.00 91.25 113 LYS A O 1
ATOM 938 N N . ASN A 1 114 ? 18.440 -5.451 -48.446 1.00 90.56 114 ASN A N 1
ATOM 939 C CA . ASN A 1 114 ? 18.818 -6.592 -49.283 1.00 90.56 114 ASN A CA 1
ATOM 940 C C . ASN A 1 114 ? 17.927 -6.704 -50.533 1.00 90.56 114 ASN A C 1
ATOM 942 O O . ASN A 1 114 ? 18.417 -6.987 -51.623 1.00 90.56 114 ASN A O 1
ATOM 946 N N . GLN A 1 115 ? 16.617 -6.464 -50.401 1.00 90.50 115 GLN A N 1
ATOM 947 C CA . GLN A 1 115 ? 15.700 -6.465 -51.547 1.00 90.50 115 GLN A CA 1
ATOM 948 C C . GLN A 1 115 ? 16.007 -5.342 -52.544 1.00 90.50 115 GLN A C 1
ATOM 950 O O . GLN A 1 115 ? 15.937 -5.574 -53.751 1.00 90.50 115 GLN A O 1
ATOM 955 N N . LEU A 1 116 ? 16.349 -4.145 -52.058 1.00 89.44 116 LEU A N 1
ATOM 956 C CA . LEU A 1 116 ? 16.780 -3.031 -52.904 1.00 89.44 116 LEU A CA 1
ATOM 957 C C . LEU A 1 116 ? 18.059 -3.384 -53.665 1.00 89.44 116 LEU A C 1
ATOM 959 O O . LEU A 1 116 ? 18.097 -3.245 -54.880 1.00 89.44 116 LEU A O 1
ATOM 963 N N . GLU A 1 117 ? 19.049 -3.956 -52.984 1.00 91.69 117 GLU A N 1
ATOM 964 C CA . GLU A 1 117 ? 20.322 -4.340 -53.600 1.00 91.69 117 GLU A CA 1
ATOM 965 C C . GLU A 1 117 ? 20.154 -5.424 -54.686 1.00 91.69 117 GLU A C 1
ATOM 967 O O . GLU A 1 117 ? 20.850 -5.421 -55.703 1.00 91.69 117 GLU A O 1
ATOM 972 N N . ILE A 1 118 ? 19.193 -6.342 -54.516 1.00 92.56 118 ILE A N 1
ATOM 973 C CA . ILE A 1 118 ? 18.818 -7.315 -55.555 1.00 92.56 118 ILE A CA 1
ATOM 974 C C . ILE A 1 118 ? 18.157 -6.615 -56.749 1.00 92.56 118 ILE A C 1
ATOM 976 O O . ILE A 1 118 ? 18.489 -6.926 -57.895 1.00 92.56 118 ILE A O 1
AT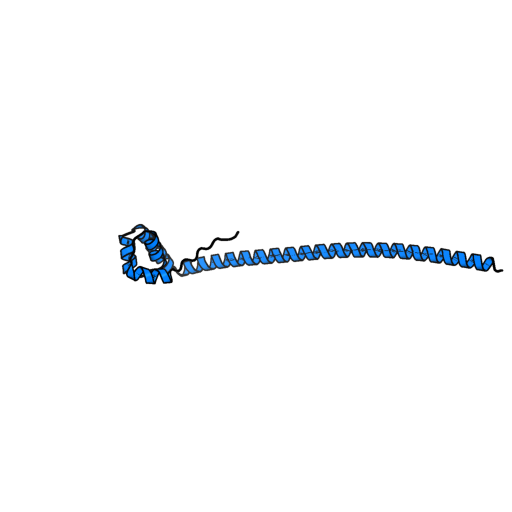OM 980 N N . LYS A 1 119 ? 17.230 -5.682 -56.500 1.00 90.31 119 LYS A N 1
ATOM 981 C CA . LYS A 1 119 ? 16.552 -4.930 -57.566 1.00 90.31 119 LYS A CA 1
ATOM 982 C C . LYS A 1 119 ? 17.525 -4.066 -58.365 1.00 90.31 119 LYS A C 1
ATOM 984 O O . LYS A 1 119 ? 17.429 -4.057 -59.588 1.00 90.31 119 LYS A O 1
ATOM 989 N N . ASP A 1 120 ? 18.483 -3.420 -57.709 1.00 90.50 120 ASP A N 1
ATOM 990 C CA . ASP A 1 120 ? 19.508 -2.611 -58.377 1.00 90.50 120 ASP A CA 1
ATOM 991 C C . ASP A 1 120 ? 20.368 -3.469 -59.315 1.00 90.50 120 ASP A C 1
ATOM 993 O O . ASP A 1 120 ? 20.571 -3.115 -60.477 1.00 90.50 120 ASP A O 1
ATOM 997 N N . LYS A 1 121 ? 20.781 -4.667 -58.875 1.00 91.94 121 LYS A N 1
ATOM 998 C CA . LYS A 1 121 ? 21.499 -5.621 -59.741 1.00 91.94 121 LYS A CA 1
ATOM 999 C C . LYS A 1 121 ? 20.664 -6.069 -60.943 1.00 91.94 121 LYS A C 1
ATOM 1001 O O . LYS A 1 121 ? 21.198 -6.209 -62.042 1.00 91.94 121 LYS A O 1
ATOM 1006 N N . GLN A 1 122 ? 19.364 -6.302 -60.751 1.00 90.94 122 GLN A N 1
ATOM 1007 C CA . GLN A 1 122 ? 18.458 -6.659 -61.847 1.00 90.94 122 GLN A CA 1
ATOM 1008 C C . GLN A 1 122 ? 18.295 -5.510 -62.849 1.00 90.94 122 GLN A C 1
ATOM 1010 O O . GLN A 1 122 ? 18.319 -5.760 -64.055 1.00 90.94 122 GLN A O 1
ATOM 1015 N N . LEU A 1 123 ? 18.180 -4.268 -62.370 1.00 90.44 123 LEU A N 1
ATOM 1016 C CA . LEU A 1 123 ? 18.114 -3.074 -63.215 1.00 90.44 123 LEU A CA 1
ATOM 1017 C C . LEU A 1 123 ? 19.389 -2.901 -64.042 1.00 90.44 123 LEU A C 1
ATOM 1019 O O . LEU A 1 123 ? 19.296 -2.768 -65.260 1.00 90.44 123 LEU A O 1
ATOM 1023 N N . GLU A 1 124 ? 20.573 -3.009 -63.431 1.00 91.12 124 GLU A N 1
ATOM 1024 C CA . GLU A 1 124 ? 21.843 -2.949 -64.171 1.00 91.12 124 GLU A CA 1
ATOM 1025 C C . GLU A 1 124 ? 21.930 -4.018 -65.269 1.00 91.12 124 GLU A C 1
ATOM 1027 O O . GLU A 1 124 ? 22.480 -3.791 -66.353 1.00 91.12 124 GLU A O 1
ATOM 1032 N N . GLN A 1 125 ? 21.419 -5.219 -64.992 1.00 90.81 125 GLN A N 1
ATOM 1033 C CA . GLN A 1 125 ? 21.440 -6.316 -65.949 1.00 90.81 125 GLN A CA 1
ATOM 1034 C C . GLN A 1 125 ? 20.476 -6.063 -67.114 1.00 90.81 125 GLN A C 1
ATOM 1036 O O . GLN A 1 125 ? 20.866 -6.238 -68.271 1.00 90.81 125 GLN A O 1
ATOM 1041 N N . GLN A 1 126 ? 19.270 -5.564 -66.828 1.00 88.94 126 GLN A N 1
ATOM 1042 C CA . GLN A 1 126 ? 18.310 -5.148 -67.851 1.00 88.94 126 GLN A CA 1
ATOM 1043 C C . GLN A 1 126 ? 18.836 -3.988 -68.702 1.00 88.94 126 GLN A C 1
ATOM 1045 O O . GLN A 1 126 ? 18.700 -4.024 -69.923 1.00 88.94 126 GLN A O 1
ATOM 1050 N N . GLU A 1 127 ? 19.491 -2.989 -68.107 1.00 89.62 127 GLU A N 1
ATOM 1051 C CA . GLU A 1 127 ? 20.103 -1.882 -68.851 1.00 89.62 127 GLU A CA 1
ATOM 1052 C C . GLU A 1 127 ? 21.186 -2.373 -69.818 1.00 89.62 127 GLU A C 1
ATOM 1054 O O . GLU A 1 127 ? 21.213 -1.966 -70.985 1.00 89.62 127 GLU A O 1
ATOM 1059 N N . LYS A 1 128 ? 22.047 -3.300 -69.374 1.00 90.44 128 LYS A N 1
ATOM 1060 C CA . LYS A 1 128 ? 23.067 -3.926 -70.231 1.00 90.44 128 LYS A CA 1
ATOM 1061 C C . LYS A 1 128 ? 22.443 -4.698 -71.392 1.00 90.44 128 LYS A C 1
ATOM 1063 O O . LYS A 1 128 ? 22.942 -4.616 -72.517 1.00 90.44 128 LYS A O 1
ATOM 1068 N N . GLU A 1 129 ? 21.373 -5.450 -71.150 1.00 89.50 129 GLU A N 1
ATOM 1069 C CA . GLU A 1 129 ? 20.652 -6.172 -72.205 1.00 89.50 129 GLU A CA 1
ATOM 1070 C C . GLU A 1 129 ? 19.989 -5.220 -73.200 1.00 89.50 129 GLU A C 1
ATOM 1072 O O . GLU A 1 129 ? 20.140 -5.390 -74.411 1.00 89.50 129 GLU A O 1
ATOM 1077 N N . LEU A 1 130 ? 19.338 -4.165 -72.710 1.00 88.75 130 LEU A N 1
ATOM 1078 C CA . LEU A 1 130 ? 18.692 -3.156 -73.542 1.00 88.75 130 LEU A CA 1
ATOM 1079 C C . LEU A 1 130 ? 19.716 -2.406 -74.406 1.00 88.75 130 LEU A C 1
ATOM 1081 O O . LEU A 1 130 ? 19.472 -2.148 -75.586 1.00 88.75 130 LEU A O 1
ATOM 1085 N N . GLN A 1 131 ? 20.898 -2.116 -73.855 1.00 88.44 131 GLN A N 1
ATOM 1086 C CA . GLN A 1 131 ? 22.004 -1.514 -74.595 1.00 88.44 131 GLN A CA 1
ATOM 1087 C C . GLN A 1 131 ? 22.539 -2.449 -75.692 1.00 88.44 131 GLN A C 1
ATOM 1089 O O . GLN A 1 131 ? 22.804 -1.990 -76.806 1.00 88.44 131 GLN A O 1
ATOM 1094 N N . LYS A 1 132 ? 22.663 -3.756 -75.419 1.00 88.31 132 LYS A N 1
ATOM 1095 C CA . LYS A 1 132 ? 23.031 -4.758 -76.436 1.00 88.31 132 LYS A CA 1
ATOM 1096 C C . LYS A 1 132 ? 21.980 -4.854 -77.541 1.00 88.31 132 LYS A C 1
ATOM 1098 O O . LYS A 1 132 ? 22.344 -4.846 -78.715 1.00 88.31 132 LYS A O 1
ATOM 1103 N N . LEU A 1 133 ? 20.694 -4.894 -77.186 1.00 87.75 133 LEU A N 1
ATOM 1104 C CA . LEU A 1 133 ? 19.598 -4.945 -78.156 1.00 87.75 133 LEU A CA 1
ATOM 1105 C C . LEU A 1 133 ? 19.597 -3.717 -79.074 1.00 87.75 133 LEU A C 1
ATOM 1107 O O . LEU A 1 133 ? 19.483 -3.856 -80.290 1.00 87.75 133 LEU A O 1
ATOM 1111 N N . ARG A 1 134 ? 19.791 -2.520 -78.503 1.00 85.62 134 ARG A N 1
ATOM 1112 C CA . ARG A 1 134 ? 19.901 -1.267 -79.268 1.00 85.62 134 ARG A CA 1
ATOM 1113 C C . ARG A 1 134 ? 21.060 -1.290 -80.264 1.00 85.62 134 ARG A C 1
ATOM 1115 O O . ARG A 1 134 ? 20.890 -0.815 -81.381 1.00 85.62 134 ARG A O 1
ATOM 1122 N N . ARG A 1 135 ? 22.216 -1.850 -79.886 1.00 83.81 135 ARG A N 1
ATOM 1123 C CA . ARG A 1 135 ? 23.362 -2.002 -80.804 1.00 83.81 135 ARG A CA 1
ATOM 1124 C C . ARG A 1 135 ? 23.041 -2.946 -81.965 1.00 83.81 135 ARG A C 1
ATOM 1126 O O . ARG A 1 135 ? 23.297 -2.583 -83.103 1.00 83.81 135 ARG A O 1
ATOM 1133 N N . MET A 1 136 ? 22.422 -4.096 -81.693 1.00 82.06 136 MET A N 1
ATOM 1134 C CA . MET A 1 136 ? 22.040 -5.055 -82.742 1.00 82.06 136 MET A CA 1
ATOM 1135 C C . MET A 1 136 ? 20.993 -4.500 -83.717 1.00 82.06 136 MET A C 1
ATOM 1137 O O . MET A 1 136 ? 21.032 -4.823 -84.900 1.00 82.06 136 MET A O 1
ATOM 1141 N N . LEU A 1 137 ? 20.051 -3.679 -83.241 1.00 79.81 137 LEU A N 1
ATOM 1142 C CA . LEU A 1 137 ? 19.089 -2.991 -84.111 1.00 79.81 137 LEU A CA 1
ATOM 1143 C C . LEU A 1 137 ? 19.790 -1.965 -85.012 1.00 79.81 137 LEU A C 1
ATOM 1145 O O . LEU A 1 137 ? 19.600 -1.990 -86.222 1.00 79.81 137 LEU A O 1
ATOM 1149 N N . ALA A 1 138 ? 20.682 -1.146 -84.449 1.00 76.12 138 ALA A N 1
ATOM 1150 C CA . ALA A 1 138 ? 21.452 -0.163 -85.214 1.00 76.12 138 ALA A CA 1
ATOM 1151 C C . ALA A 1 138 ? 22.389 -0.789 -86.268 1.00 76.12 138 ALA A C 1
ATOM 1153 O O . ALA A 1 138 ? 22.719 -0.136 -87.255 1.00 76.12 138 ALA A O 1
ATOM 1154 N N . GLU A 1 139 ? 22.829 -2.034 -86.067 1.00 71.94 139 GLU A N 1
ATOM 1155 C CA . GLU A 1 139 ? 23.596 -2.801 -87.058 1.00 71.94 139 GLU A CA 1
ATOM 1156 C C . GLU A 1 139 ? 22.723 -3.445 -88.143 1.00 71.94 139 GLU A C 1
ATOM 1158 O O . GLU A 1 139 ? 23.222 -3.693 -89.234 1.00 71.94 139 GLU A O 1
ATOM 1163 N N . LYS A 1 140 ? 21.440 -3.718 -87.870 1.00 69.88 140 LYS A N 1
ATOM 1164 C CA . LYS A 1 140 ? 20.495 -4.275 -88.854 1.00 69.88 140 LYS A CA 1
ATOM 1165 C C . LYS A 1 140 ? 19.843 -3.223 -89.750 1.00 69.88 140 LYS A C 1
ATOM 1167 O O . LYS A 1 140 ? 19.433 -3.562 -90.853 1.00 69.88 140 LYS A O 1
ATOM 1172 N N . ASP A 1 141 ? 19.746 -1.982 -89.282 1.00 57.03 141 ASP A N 1
ATOM 1173 C CA . ASP A 1 141 ? 19.187 -0.851 -90.037 1.00 57.03 141 ASP A CA 1
ATOM 1174 C C . ASP A 1 141 ? 20.225 -0.168 -90.963 1.00 57.03 141 ASP A C 1
ATOM 1176 O O . ASP A 1 141 ? 19.988 0.935 -91.459 1.00 57.03 141 ASP A O 1
ATOM 1180 N N . LYS A 1 142 ? 21.385 -0.801 -91.184 1.00 50.41 142 LYS A N 1
ATOM 1181 C CA . LYS A 1 142 ? 22.521 -0.289 -91.961 1.00 50.41 142 LYS A CA 1
ATOM 1182 C C . LYS A 1 142 ? 22.850 -1.216 -93.127 1.00 50.41 142 LYS A C 1
ATOM 1184 O O . LYS A 1 142 ? 23.206 -0.676 -94.197 1.00 50.41 142 LYS A O 1
#

Secondary structure (DSSP, 8-state):
---------HHHHHHHHHHH---SHHHHHHHHHH---HHHHHHHHHH-THHHHHHHHHHHHHH-HHHHHHHHHHHHHHHHHHHHHHHHHHHHHHHHHHHHHHHHHHHHHHHHHHHHHHHHHHHHHHHHHHHHHHHHHHHH--

Foldseek 3Di:
DDDDDDDDDLVVLVVVCVPPPDDDPVNLVSCLVRPDDPVNVVVSCVVPVVCVVVVVVVVVVVVPVVVVVVVVVVVVVVVVVVVVVVVVVVVVVVVVVVVVVVVVVVVVVVVVVVVVVVVVVVVVVVVVVVVVVVVVVVVVVD

Solvent-accessible surface area (backbone atoms only — not comparable to full-atom values): 8176 Å² total; per-residue (Å²): 131,89,80,88,82,84,88,77,69,51,73,62,49,56,69,52,39,82,80,66,59,80,83,51,71,66,49,47,51,52,41,65,78,64,56,85,51,70,69,58,53,50,52,43,35,70,79,40,58,75,50,44,63,52,51,52,50,52,49,55,44,65,73,37,50,70,61,50,51,49,52,55,50,48,55,52,48,51,54,48,51,52,50,52,50,53,53,52,53,53,53,50,53,52,52,51,51,52,50,52,52,51,51,53,52,51,53,51,50,52,51,50,51,53,52,48,56,52,50,52,55,51,50,55,50,51,52,53,49,52,54,50,52,53,51,55,49,62,63,70,79,106

Mean predicted aligned error: 16.61 Å

pLDDT: mean 79.51, std 11.48, range [49.34, 92.56]

Radius of gyration: 41.3 Å; Cα contacts (8 Å, |Δi|>4): 31; chains: 1; bounding box: 54×18×127 Å